Protein AF-A0A8C6BH93-F1 (afdb_monomer)

Organism: Monodon monoceros (NCBI:txid40151)

Radius of gyration: 22.17 Å; Cα contacts (8 Å, |Δi|>4): 88; chains: 1; bounding box: 42×73×35 Å

Sequence (92 aa):
MISGNKEDRGLKAINVDLQSDAALQVDISDALSKTEKVKFTVHTQSSLPNFKQNEFSVVRQHKELIWLHDSFIESEDYAGYIIPPSTTKTRF

InterPro domains:
  IPR036871 PX domain superfamily [G3DSA:3.30.1520.10] (15-92)
  IPR036871 PX domain superfamily [SSF64268] (24-88)

Secondary structure (DSSP, 8-state):
-----------------GGGG-SEEEEEEEEEEETTEEEEEEEEEE--TTSSSSEEEEEEEHHHHHHHHHHHHH-GGGTTS-PPPPTT----

Solvent-accessible surface area (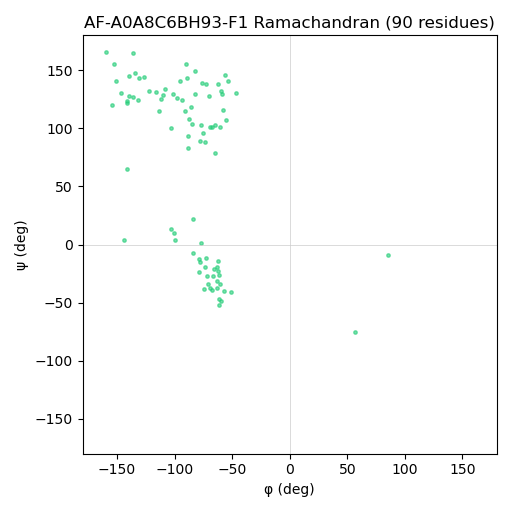backbone atoms only — not comparable to full-atom values): 6165 Å² total; per-residue (Å²): 142,84,90,76,85,80,76,81,76,73,79,72,82,76,82,76,79,68,70,88,76,49,57,67,44,76,49,73,81,44,76,52,78,54,101,89,48,46,36,34,33,40,35,38,40,37,76,54,87,88,51,97,58,49,62,54,74,46,81,44,41,61,68,56,56,52,51,53,49,52,56,52,73,74,33,73,92,46,64,92,58,89,74,80,80,64,90,78,76,72,77,129

Foldseek 3Di:
DDDDPPPPPDPPPPPPPPVVPDQKDKDFPDWDDDPHKIKTWIWIAHPDPPDPDRTDIDIDILVVQVVVQVVLVPDPVCPPPDRDDRPPPPDD

Mean predicted aligned error: 11.48 Å

Nearest PDB structures (foldseek):
  6n5y-assembly1_A  TM=9.234E-01  e=1.416E-08  Homo sapiens
  6n5z-assembly1_B  TM=9.315E-01  e=2.074E-08  Homo sapiens
  6n5x-assembly1_A  TM=9.230E-01  e=1.946E-08  Homo sapiens
  5tp1-assembly2_B  TM=9.409E-01  e=5.053E-08  Mus musculus
  5wy2-assembly1_A  TM=9.432E-01  e=6.946E-08  Homo sapiens

pLDDT: mean 81.99, std 19.09, range [38.84, 98.12]

Structure (mmCIF, N/CA/C/O backbone):
data_AF-A0A8C6BH93-F1
#
_entry.id   AF-A0A8C6BH93-F1
#
loop_
_atom_site.group_PDB
_atom_site.id
_atom_site.type_symbol
_atom_site.label_atom_id
_atom_site.label_alt_id
_atom_site.label_comp_id
_atom_site.label_asym_id
_atom_site.label_entity_id
_atom_site.label_seq_id
_atom_site.pdbx_PDB_ins_code
_atom_site.Cartn_x
_atom_site.Cartn_y
_atom_site.Cartn_z
_atom_site.occupancy
_atom_site.B_iso_or_equiv
_atom_site.auth_seq_id
_atom_site.auth_comp_id
_atom_site.auth_asym_id
_atom_site.auth_atom_id
_atom_site.pdbx_PDB_model_num
ATOM 1 N N . MET A 1 1 ? 19.916 -65.332 2.282 1.00 43.94 1 MET A N 1
ATOM 2 C CA . MET A 1 1 ? 20.492 -64.026 2.661 1.00 43.94 1 MET A CA 1
ATOM 3 C C . MET A 1 1 ? 20.755 -63.247 1.386 1.00 43.94 1 MET A C 1
ATOM 5 O O . MET A 1 1 ? 21.551 -63.740 0.612 1.00 43.94 1 MET A O 1
ATOM 9 N N . ILE A 1 2 ? 20.075 -62.122 1.151 1.00 43.88 2 ILE A N 1
ATOM 10 C CA . ILE A 1 2 ? 20.672 -60.820 0.796 1.00 43.88 2 ILE A CA 1
ATOM 11 C C . ILE A 1 2 ? 19.656 -59.774 1.265 1.00 43.88 2 ILE A C 1
ATOM 13 O O . ILE A 1 2 ? 18.487 -59.808 0.891 1.00 43.88 2 ILE A O 1
ATOM 17 N N . SER A 1 3 ? 20.130 -58.926 2.172 1.00 43.75 3 SER A N 1
ATOM 18 C CA . SER A 1 3 ? 19.444 -57.773 2.739 1.00 43.75 3 SER A CA 1
ATOM 19 C C . SER A 1 3 ? 19.353 -56.663 1.692 1.00 43.75 3 SER A C 1
ATOM 21 O O . SER A 1 3 ? 20.323 -56.410 0.981 1.00 43.75 3 SER A O 1
ATOM 23 N N . GLY A 1 4 ? 18.206 -55.997 1.612 1.00 40.62 4 GLY A N 1
ATOM 24 C CA . GLY A 1 4 ? 17.991 -54.832 0.760 1.00 40.62 4 GLY A CA 1
ATOM 25 C C . GLY A 1 4 ? 17.125 -53.813 1.484 1.00 40.62 4 GLY A C 1
ATOM 26 O O . GLY A 1 4 ? 15.988 -53.580 1.089 1.00 40.62 4 GLY A O 1
ATOM 27 N N . ASN A 1 5 ? 17.645 -53.254 2.579 1.00 44.25 5 ASN A N 1
ATOM 28 C CA . ASN A 1 5 ? 17.045 -52.109 3.255 1.00 44.25 5 ASN A CA 1
ATOM 29 C C . ASN A 1 5 ? 17.094 -50.907 2.302 1.00 44.25 5 ASN A C 1
ATOM 31 O O . ASN A 1 5 ? 18.154 -50.321 2.082 1.00 44.25 5 ASN A O 1
ATOM 35 N N . LYS A 1 6 ? 15.959 -50.579 1.681 1.00 47.56 6 LYS A N 1
ATOM 36 C CA . LYS A 1 6 ? 15.817 -49.378 0.860 1.00 47.56 6 LYS A CA 1
ATOM 37 C C . LYS A 1 6 ? 15.647 -48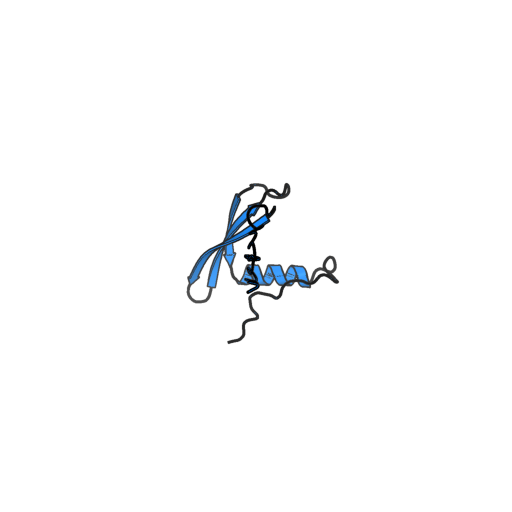.206 1.819 1.00 47.56 6 LYS A C 1
ATOM 39 O O . LYS A 1 6 ? 14.545 -47.890 2.249 1.00 47.56 6 LYS A O 1
ATOM 44 N N . GLU A 1 7 ? 16.776 -47.636 2.214 1.00 48.03 7 GLU A N 1
ATOM 45 C CA . GLU A 1 7 ? 16.848 -46.397 2.975 1.00 48.03 7 GLU A CA 1
ATOM 46 C C . GLU A 1 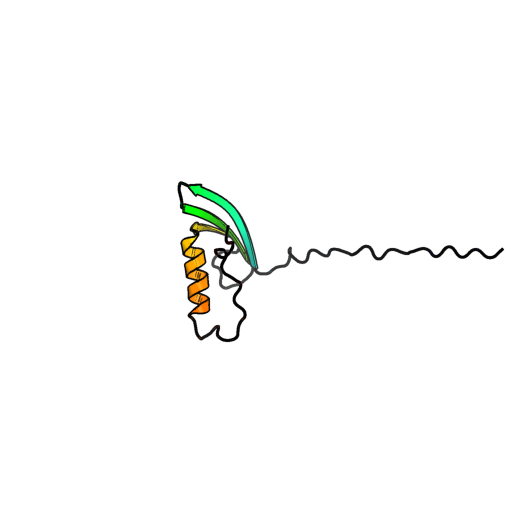7 ? 16.202 -45.287 2.144 1.00 48.03 7 GLU A C 1
ATOM 48 O O . GLU A 1 7 ? 16.803 -44.776 1.194 1.00 48.03 7 GLU A O 1
ATOM 53 N N . ASP A 1 8 ? 14.958 -44.958 2.488 1.00 51.59 8 ASP A N 1
ATOM 54 C CA . ASP A 1 8 ? 14.235 -43.773 2.038 1.00 51.59 8 ASP A CA 1
ATOM 55 C C . ASP A 1 8 ? 14.956 -42.539 2.597 1.00 51.59 8 ASP A C 1
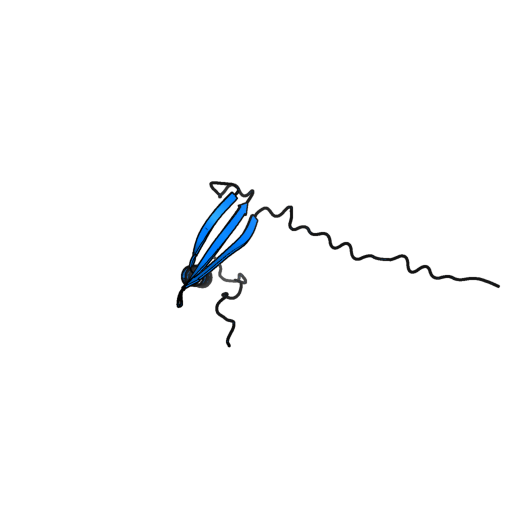ATOM 57 O O . ASP A 1 8 ? 14.642 -41.992 3.655 1.00 51.59 8 ASP A O 1
ATOM 61 N N . ARG A 1 9 ? 16.064 -42.185 1.939 1.00 53.41 9 ARG A N 1
ATOM 62 C CA . ARG A 1 9 ? 16.854 -40.996 2.236 1.00 53.41 9 ARG A CA 1
ATOM 63 C C . ARG A 1 9 ? 16.007 -39.791 1.868 1.00 53.41 9 ARG A C 1
ATOM 65 O O . ARG A 1 9 ? 15.863 -39.444 0.700 1.00 53.41 9 ARG A O 1
ATOM 72 N N . GLY A 1 10 ? 15.441 -39.205 2.918 1.00 54.66 10 GLY A N 1
ATOM 73 C CA . GLY A 1 10 ? 14.490 -38.116 2.867 1.00 54.66 10 GLY A CA 1
ATOM 74 C C . GLY A 1 10 ? 14.889 -36.981 1.935 1.00 54.66 10 GLY A C 1
ATOM 75 O O . GLY A 1 10 ? 15.954 -36.379 2.059 1.00 54.66 10 GLY A O 1
ATOM 76 N N . LEU A 1 11 ? 13.937 -36.602 1.096 1.00 47.91 11 LEU A N 1
ATOM 77 C CA . LEU A 1 11 ? 13.805 -35.227 0.656 1.00 47.91 11 LEU A CA 1
ATOM 78 C C . LEU A 1 11 ? 12.910 -34.540 1.687 1.00 47.91 11 LEU A C 1
ATOM 80 O O . LEU A 1 11 ? 11.697 -34.444 1.516 1.00 47.91 11 LEU A O 1
ATOM 84 N N . LYS A 1 12 ? 13.495 -34.100 2.810 1.00 58.09 12 LYS A N 1
ATOM 85 C CA . LYS A 1 12 ? 12.831 -33.066 3.610 1.00 58.09 12 LYS A CA 1
ATOM 86 C C . LYS A 1 12 ? 12.649 -31.885 2.665 1.00 58.09 12 LYS A C 1
ATOM 88 O O . LYS A 1 12 ? 13.644 -31.346 2.186 1.00 58.09 12 LYS A O 1
ATOM 93 N N . ALA A 1 13 ? 11.402 -31.531 2.365 1.00 60.78 13 ALA A N 1
ATOM 94 C CA . ALA A 1 13 ? 11.104 -30.302 1.653 1.00 60.78 13 ALA A CA 1
ATOM 95 C C . ALA A 1 13 ? 11.737 -29.161 2.455 1.00 60.78 13 ALA A C 1
ATOM 97 O O . ALA A 1 13 ? 11.309 -28.857 3.569 1.00 60.78 13 ALA A O 1
ATOM 98 N N . ILE A 1 14 ? 12.829 -28.609 1.934 1.00 61.97 14 ILE A N 1
ATOM 99 C CA . ILE A 1 14 ? 13.421 -27.398 2.476 1.00 61.97 14 ILE A CA 1
ATOM 100 C C . ILE A 1 14 ? 12.431 -26.284 2.160 1.00 61.97 14 ILE A C 1
ATOM 102 O O . ILE A 1 14 ? 12.311 -25.844 1.021 1.00 61.97 14 ILE A O 1
ATOM 106 N N . ASN A 1 15 ? 11.640 -25.890 3.154 1.00 62.47 15 ASN A N 1
ATOM 107 C CA . ASN A 1 15 ? 10.838 -24.688 3.035 1.00 62.47 15 ASN A CA 1
ATOM 108 C C . ASN A 1 15 ? 11.809 -23.511 3.159 1.00 62.47 15 ASN A C 1
ATOM 110 O O . ASN A 1 15 ? 12.153 -23.094 4.264 1.00 62.47 15 ASN A O 1
ATOM 114 N N . VAL A 1 16 ? 12.376 -23.096 2.027 1.00 61.62 16 VAL A N 1
ATOM 115 C CA . VAL A 1 16 ? 13.227 -21.912 1.949 1.00 61.62 16 VAL A CA 1
ATOM 116 C C . VAL A 1 16 ? 12.289 -20.716 1.973 1.00 61.62 16 VAL A C 1
ATOM 118 O O . VAL A 1 16 ? 11.641 -20.413 0.973 1.00 61.62 16 VAL A O 1
ATOM 121 N N . ASP A 1 17 ? 12.196 -20.067 3.129 1.00 62.66 17 ASP A N 1
ATOM 122 C CA . ASP A 1 17 ? 11.488 -18.802 3.245 1.00 62.66 17 ASP A CA 1
ATOM 123 C C . ASP A 1 17 ? 12.355 -17.691 2.636 1.00 62.66 17 ASP A C 1
ATOM 125 O O . ASP A 1 17 ? 13.281 -17.182 3.259 1.00 62.66 17 ASP A O 1
ATOM 129 N N . LEU A 1 18 ? 12.100 -17.371 1.366 1.00 60.66 18 LEU A N 1
ATOM 130 C CA . LEU A 1 18 ? 12.775 -16.293 0.633 1.00 60.66 18 LEU A CA 1
ATOM 131 C C . LEU A 1 18 ? 12.242 -14.901 1.027 1.00 60.66 18 LEU A C 1
ATOM 133 O O . LEU A 1 18 ? 12.661 -13.902 0.443 1.00 60.66 18 LEU A O 1
ATOM 137 N N . GLN A 1 19 ? 11.295 -14.813 1.972 1.00 61.06 19 GLN A N 1
ATOM 138 C CA . GLN A 1 19 ? 10.625 -13.554 2.302 1.00 61.06 19 GLN A CA 1
ATOM 139 C C . GLN A 1 19 ? 11.554 -12.522 2.944 1.00 61.06 19 GLN A C 1
ATOM 141 O O . GLN A 1 19 ? 11.315 -11.330 2.755 1.00 61.06 19 GLN A O 1
ATOM 146 N N . SER A 1 20 ? 12.624 -12.933 3.635 1.00 59.75 20 SER A N 1
ATOM 147 C CA . SER A 1 20 ? 13.544 -12.010 4.318 1.00 59.75 20 SER A CA 1
ATOM 148 C C . SER A 1 20 ? 14.341 -11.093 3.380 1.00 59.75 20 SER A C 1
ATOM 150 O O . SER A 1 20 ? 14.777 -10.037 3.826 1.00 59.75 20 SER A O 1
ATOM 152 N N . ASP A 1 21 ? 14.486 -11.451 2.098 1.00 68.75 21 ASP A N 1
ATOM 153 C CA . ASP A 1 21 ? 15.266 -10.691 1.102 1.00 68.75 21 ASP A CA 1
ATOM 154 C C . ASP A 1 21 ? 14.388 -9.872 0.131 1.00 68.75 21 ASP A C 1
ATOM 156 O O . ASP A 1 21 ? 14.849 -9.407 -0.916 1.00 68.75 21 ASP A O 1
ATOM 160 N N . ALA A 1 22 ? 13.098 -9.695 0.429 1.00 83.31 22 ALA A N 1
ATOM 161 C CA . ALA A 1 22 ? 12.206 -8.937 -0.443 1.00 83.31 22 ALA A CA 1
ATOM 162 C C . ALA A 1 22 ? 12.535 -7.431 -0.422 1.00 83.31 22 ALA A C 1
ATOM 164 O O . ALA A 1 22 ? 12.546 -6.796 0.628 1.00 83.31 22 ALA A O 1
ATOM 165 N N . ALA A 1 23 ? 12.719 -6.831 -1.606 1.00 92.50 23 ALA A N 1
ATOM 166 C CA . ALA A 1 23 ? 12.994 -5.394 -1.748 1.00 92.50 23 ALA A CA 1
ATOM 167 C C . ALA A 1 23 ? 11.844 -4.487 -1.262 1.00 92.50 23 ALA A C 1
ATOM 169 O O . ALA A 1 23 ? 12.060 -3.303 -1.010 1.00 92.50 23 ALA A O 1
ATOM 170 N N . LEU A 1 24 ? 10.629 -5.033 -1.160 1.00 94.00 24 LEU A N 1
ATOM 171 C CA . LEU A 1 24 ? 9.447 -4.380 -0.610 1.00 94.00 24 LEU A CA 1
ATOM 172 C C . LEU A 1 24 ? 8.651 -5.401 0.208 1.00 94.00 24 LEU A C 1
ATOM 174 O O . LEU A 1 24 ? 8.219 -6.425 -0.320 1.00 94.00 24 LEU A O 1
ATOM 178 N N . GLN A 1 25 ? 8.421 -5.082 1.473 1.00 95.12 25 GLN A N 1
ATOM 179 C CA . GLN A 1 25 ? 7.597 -5.827 2.414 1.00 95.12 25 GLN A CA 1
ATOM 180 C C . GLN A 1 25 ? 6.504 -4.900 2.938 1.00 95.12 25 GLN A C 1
ATOM 182 O O . GLN A 1 25 ? 6.763 -3.754 3.309 1.00 95.12 25 GLN A O 1
ATOM 187 N N . VAL A 1 26 ? 5.267 -5.387 2.935 1.00 94.94 26 VAL A N 1
ATOM 188 C CA . VAL A 1 26 ? 4.103 -4.643 3.419 1.00 94.94 26 VAL A CA 1
ATOM 189 C C . VAL A 1 26 ? 3.257 -5.580 4.264 1.00 94.94 26 VAL A C 1
ATOM 191 O O . VAL A 1 26 ? 2.862 -6.647 3.793 1.00 94.94 26 VAL A O 1
ATOM 194 N N . ASP A 1 27 ? 2.950 -5.164 5.485 1.00 95.38 27 ASP A N 1
ATOM 195 C CA . ASP A 1 27 ? 2.103 -5.901 6.417 1.00 95.38 27 ASP A CA 1
ATOM 196 C C . ASP A 1 27 ? 1.091 -4.976 7.111 1.00 95.38 27 ASP A C 1
ATOM 198 O O . ASP A 1 27 ? 1.165 -3.745 7.043 1.00 95.38 27 ASP A O 1
ATOM 202 N N . ILE A 1 28 ? 0.084 -5.588 7.734 1.00 95.12 28 ILE A N 1
ATOM 203 C CA . ILE A 1 28 ? -0.906 -4.887 8.551 1.00 95.12 28 ILE A CA 1
ATOM 204 C C . ILE A 1 28 ? -0.548 -5.145 10.010 1.00 95.12 28 ILE A C 1
ATOM 206 O O . ILE A 1 28 ? -0.870 -6.202 10.552 1.00 95.12 28 ILE A O 1
ATOM 210 N N . SER A 1 29 ? 0.104 -4.171 10.636 1.00 96.69 29 SER A N 1
ATOM 211 C CA . SER A 1 29 ? 0.589 -4.294 12.011 1.00 96.69 29 SER A CA 1
ATOM 212 C C . SER A 1 29 ? -0.512 -4.090 13.053 1.00 96.69 29 SER A C 1
ATOM 214 O O . SER A 1 29 ? -0.407 -4.599 14.167 1.00 96.69 29 SER A O 1
ATOM 216 N N . ASP A 1 30 ? -1.584 -3.374 12.695 1.00 95.19 30 ASP A N 1
ATOM 217 C CA . ASP A 1 30 ? -2.766 -3.186 13.542 1.00 95.19 30 ASP A CA 1
ATOM 218 C C . ASP A 1 30 ? -4.037 -2.931 12.713 1.00 95.19 30 ASP A C 1
ATOM 220 O O . ASP A 1 30 ? -3.989 -2.421 11.586 1.00 95.19 30 ASP A O 1
ATOM 224 N N . ALA A 1 31 ? -5.196 -3.246 13.289 1.00 93.81 31 ALA A N 1
ATOM 225 C CA . ALA A 1 31 ? -6.505 -2.953 12.724 1.00 93.81 31 ALA A CA 1
ATOM 226 C C . ALA A 1 31 ? -7.499 -2.530 13.817 1.00 93.81 31 ALA A C 1
ATOM 228 O O . ALA A 1 31 ? -7.827 -3.288 14.726 1.00 93.81 31 ALA A O 1
ATOM 229 N N . LEU A 1 32 ? -8.062 -1.329 13.671 1.00 93.06 32 LEU A N 1
ATOM 230 C CA . LEU A 1 32 ? -9.062 -0.770 14.575 1.00 93.06 32 LEU A CA 1
ATOM 231 C C . LEU A 1 32 ? -10.412 -0.622 13.868 1.00 93.06 32 LEU A C 1
ATOM 233 O O . LEU A 1 32 ? -10.574 0.208 12.967 1.00 93.06 32 LEU A O 1
ATOM 237 N N . SER A 1 33 ? -11.415 -1.369 14.324 1.00 90.50 33 SER A N 1
ATOM 238 C CA . SER A 1 33 ? -12.806 -1.240 13.877 1.00 90.50 33 SER A CA 1
ATOM 239 C C . SER A 1 33 ? -13.626 -0.386 14.848 1.00 90.50 33 SER A C 1
ATOM 241 O O . SER A 1 33 ? -13.692 -0.691 16.040 1.00 90.50 33 SER A O 1
ATOM 243 N N . LYS A 1 34 ? -14.301 0.659 14.353 1.00 84.50 34 LYS A N 1
ATOM 244 C CA . LYS A 1 34 ? -15.308 1.421 15.115 1.00 84.50 34 LYS A CA 1
ATOM 245 C C . LYS A 1 34 ? -16.579 1.607 14.300 1.00 84.50 34 LYS A C 1
ATOM 247 O O . LYS A 1 34 ? -16.522 2.201 13.223 1.00 84.50 34 LYS A O 1
ATOM 252 N N . THR A 1 35 ? -17.706 1.174 14.866 1.00 79.81 35 THR A N 1
ATOM 253 C CA . THR A 1 35 ? -19.064 1.256 14.296 1.00 79.81 35 THR A CA 1
ATOM 254 C C . THR A 1 35 ? -19.171 0.575 12.925 1.00 79.81 35 THR A C 1
ATOM 256 O O . THR A 1 35 ? -19.657 -0.543 12.852 1.00 79.81 35 THR A O 1
ATOM 259 N N . GLU A 1 36 ? -18.655 1.207 11.865 1.00 75.69 36 GLU A N 1
ATOM 260 C CA . GLU A 1 36 ?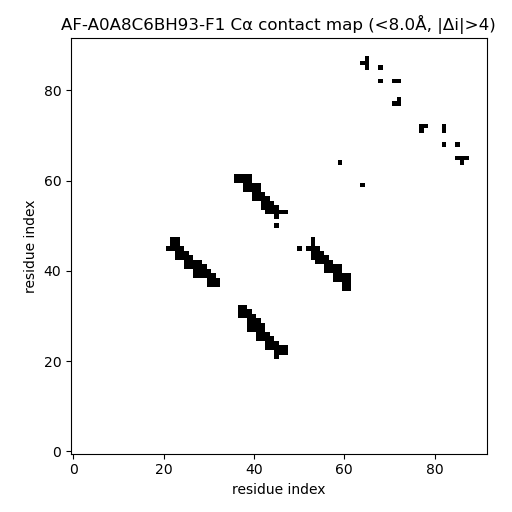 -18.667 0.735 10.466 1.00 75.69 36 GLU A CA 1
ATOM 261 C C . GLU A 1 36 ? -17.386 1.104 9.691 1.00 75.69 36 GLU A C 1
ATOM 263 O O . GLU A 1 36 ? -17.273 0.884 8.485 1.00 75.69 36 GLU A O 1
ATOM 268 N N . LYS A 1 37 ? -16.404 1.720 10.356 1.00 82.69 37 LYS A N 1
ATOM 269 C CA . LYS A 1 37 ? -15.142 2.124 9.735 1.00 82.69 37 LYS A CA 1
ATOM 270 C C . LYS A 1 37 ? -14.017 1.284 10.308 1.00 82.69 37 LYS A C 1
ATOM 272 O O . LYS A 1 37 ? -13.809 1.263 11.521 1.00 82.69 37 LYS A O 1
ATOM 277 N N . VAL A 1 38 ? -13.276 0.640 9.416 1.00 89.69 38 VAL A N 1
ATOM 278 C CA . VAL A 1 38 ? -12.034 -0.053 9.754 1.00 89.69 38 VAL A CA 1
ATOM 279 C C . VAL A 1 38 ? -10.860 0.826 9.342 1.00 89.69 38 VAL A C 1
ATOM 281 O O . VAL A 1 38 ? -10.826 1.337 8.216 1.00 89.69 38 VAL A O 1
ATOM 284 N N . LYS A 1 39 ? -9.932 1.023 10.277 1.00 93.69 39 LYS A N 1
ATOM 285 C CA . LYS A 1 39 ? -8.630 1.650 10.065 1.00 93.69 39 LYS A CA 1
ATOM 286 C C . LYS A 1 39 ? -7.554 0.585 10.200 1.00 93.69 39 LYS A C 1
ATOM 288 O O . LYS A 1 39 ? -7.525 -0.114 11.203 1.00 93.69 39 LYS A O 1
ATOM 293 N N . PHE A 1 40 ? -6.681 0.502 9.216 1.00 95.25 40 PHE A N 1
ATOM 294 C CA . PHE A 1 40 ? -5.529 -0.383 9.193 1.00 95.25 40 PHE A CA 1
ATOM 295 C C . PHE A 1 40 ? -4.270 0.448 9.375 1.00 95.25 40 PHE A C 1
ATOM 297 O O . PHE A 1 40 ? -4.122 1.479 8.714 1.00 95.25 40 PHE A O 1
ATOM 304 N N . THR A 1 41 ? -3.370 0.002 10.237 1.00 97.38 41 THR A N 1
ATOM 305 C CA . THR A 1 41 ? -1.995 0.492 10.253 1.00 97.38 41 THR A CA 1
ATOM 306 C C . THR A 1 41 ? -1.208 -0.367 9.275 1.00 97.38 41 THR A C 1
ATOM 308 O O . THR A 1 41 ? -0.987 -1.549 9.515 1.00 97.38 41 THR A O 1
ATOM 311 N N . VAL A 1 42 ? -0.856 0.221 8.134 1.00 97.38 42 VAL A N 1
ATOM 312 C CA . VAL A 1 42 ? -0.049 -0.421 7.097 1.00 97.38 42 VAL A CA 1
ATOM 313 C C . VAL A 1 42 ? 1.405 -0.106 7.398 1.00 97.38 42 VAL A C 1
ATOM 315 O O . VAL A 1 42 ? 1.799 1.063 7.356 1.00 97.38 42 VAL A O 1
ATOM 318 N N . HIS A 1 43 ? 2.171 -1.137 7.719 1.00 98.12 43 HIS A N 1
ATOM 319 C CA . HIS A 1 43 ? 3.607 -1.064 7.914 1.00 98.12 43 HIS A CA 1
ATOM 320 C C . HIS A 1 43 ? 4.311 -1.445 6.610 1.00 98.12 43 HIS A C 1
ATOM 322 O O . HIS A 1 43 ? 3.842 -2.292 5.847 1.00 98.12 43 HIS A O 1
ATOM 328 N N . THR A 1 44 ? 5.392 -0.746 6.283 1.00 97.19 44 THR A N 1
ATOM 329 C CA . THR A 1 44 ? 6.143 -0.964 5.047 1.00 97.19 44 THR A CA 1
ATOM 330 C C . THR A 1 44 ? 7.629 -0.877 5.331 1.00 97.19 44 THR A C 1
ATOM 332 O O . THR A 1 44 ? 8.092 0.137 5.851 1.00 97.19 44 THR A O 1
ATOM 335 N N . GLN A 1 45 ? 8.357 -1.909 4.913 1.00 96.69 45 GLN A N 1
ATOM 336 C CA . GLN A 1 45 ? 9.813 -1.955 4.852 1.00 96.69 45 GLN A CA 1
ATOM 337 C C . GLN A 1 45 ? 10.244 -2.091 3.390 1.00 96.69 45 GLN A C 1
ATOM 339 O O . GLN A 1 45 ? 9.691 -2.889 2.637 1.00 96.69 45 GLN A O 1
ATOM 344 N N . SER A 1 46 ? 11.192 -1.274 2.944 1.00 95.44 46 SER A N 1
ATOM 345 C CA . SER A 1 46 ? 11.604 -1.224 1.543 1.00 95.44 46 SER A CA 1
ATOM 346 C C . SER A 1 46 ? 13.060 -0.808 1.400 1.00 95.44 46 SER A C 1
ATOM 348 O O . SER A 1 46 ? 13.530 0.110 2.073 1.00 95.44 46 SER A O 1
ATOM 350 N N . SER A 1 47 ? 13.759 -1.446 0.468 1.00 94.38 47 SER A N 1
ATOM 351 C CA . SER A 1 47 ? 15.086 -1.034 0.004 1.00 94.38 47 SER A CA 1
ATOM 352 C C . SER A 1 47 ? 15.029 -0.265 -1.324 1.00 94.38 47 SER A C 1
ATOM 354 O O . SER A 1 47 ? 16.072 0.033 -1.908 1.00 94.38 47 SER A O 1
ATOM 356 N N . LEU A 1 48 ? 13.830 0.012 -1.852 1.00 94.75 48 LEU A N 1
ATOM 357 C CA . LEU A 1 48 ? 13.651 0.690 -3.136 1.00 94.75 48 LEU A CA 1
ATOM 358 C C . LEU A 1 48 ? 13.929 2.204 -3.017 1.00 94.75 48 LEU A C 1
ATOM 360 O O . LEU A 1 48 ? 13.469 2.847 -2.072 1.00 94.75 48 LEU A O 1
ATOM 364 N N . PRO A 1 49 ? 14.610 2.818 -4.003 1.00 93.81 49 PRO A N 1
ATOM 365 C CA . PRO A 1 49 ? 15.091 4.202 -3.909 1.00 93.81 49 PRO A CA 1
ATOM 366 C C . PRO A 1 49 ? 13.988 5.269 -4.002 1.00 93.81 49 PRO A C 1
ATOM 368 O O . PRO A 1 49 ? 14.246 6.446 -3.767 1.00 93.81 49 PRO A O 1
ATOM 371 N N . ASN A 1 50 ? 12.767 4.890 -4.385 1.00 94.31 50 ASN A N 1
ATOM 372 C CA . ASN A 1 50 ? 11.629 5.797 -4.543 1.00 94.31 50 ASN A CA 1
ATOM 373 C C . ASN A 1 50 ? 10.882 6.083 -3.228 1.00 94.31 50 ASN A C 1
ATOM 375 O O . ASN A 1 50 ? 10.010 6.955 -3.204 1.00 94.31 50 ASN A O 1
ATOM 379 N N . PHE A 1 51 ? 11.216 5.390 -2.137 1.00 94.62 51 PHE A N 1
ATOM 380 C CA . PHE A 1 51 ? 10.700 5.705 -0.808 1.00 94.62 51 PHE A CA 1
ATOM 381 C C . PHE A 1 51 ? 11.606 6.710 -0.093 1.00 94.62 51 PHE A C 1
ATOM 383 O O . PHE A 1 51 ? 12.826 6.676 -0.203 1.00 94.62 51 PHE A O 1
ATOM 390 N N . LYS A 1 52 ? 10.999 7.620 0.678 1.00 94.12 52 LYS A N 1
ATOM 391 C CA . LYS A 1 52 ? 11.747 8.609 1.477 1.00 94.12 52 LYS A CA 1
ATOM 392 C C . LYS A 1 52 ? 12.452 7.990 2.686 1.00 94.12 52 LYS A C 1
ATOM 394 O O . LYS A 1 52 ? 13.403 8.571 3.197 1.00 94.12 52 LYS A O 1
ATOM 399 N N . GLN A 1 53 ? 11.916 6.883 3.190 1.00 96.12 53 GLN A N 1
ATOM 400 C CA . GLN A 1 53 ? 12.376 6.167 4.373 1.00 96.12 53 GLN A CA 1
ATOM 401 C C . GLN A 1 53 ? 12.292 4.672 4.083 1.00 96.12 53 GLN A C 1
ATOM 403 O O . GLN A 1 53 ? 11.356 4.237 3.412 1.00 96.12 53 GLN A O 1
ATOM 408 N N . ASN A 1 54 ? 13.244 3.907 4.614 1.00 95.19 54 ASN A N 1
ATOM 409 C CA . ASN A 1 54 ? 13.286 2.457 4.422 1.00 95.19 54 ASN A CA 1
ATOM 410 C C . ASN A 1 54 ? 12.214 1.728 5.241 1.00 95.19 54 ASN A C 1
ATOM 412 O O . ASN A 1 54 ? 11.888 0.593 4.926 1.00 95.19 54 ASN A O 1
ATOM 416 N N . GLU A 1 55 ? 11.672 2.364 6.281 1.00 96.94 55 GLU A N 1
ATOM 417 C CA . GLU A 1 55 ? 10.642 1.798 7.148 1.00 96.94 55 GLU A CA 1
ATOM 418 C C . GLU A 1 55 ? 9.701 2.901 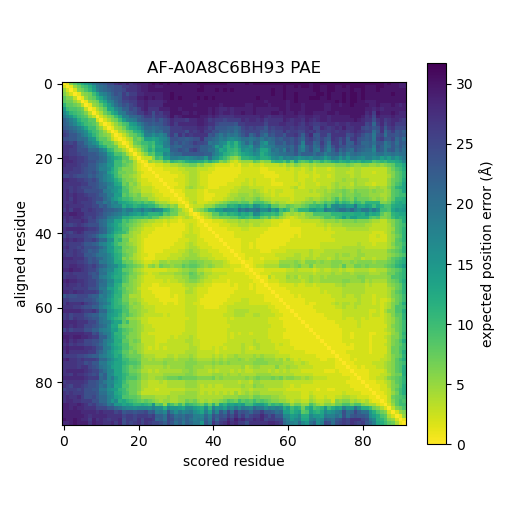7.630 1.00 96.94 55 GLU A C 1
ATOM 420 O O . GLU A 1 55 ? 10.156 3.954 8.085 1.00 96.94 55 GLU A O 1
ATOM 425 N N . PHE A 1 56 ? 8.392 2.688 7.500 1.00 97.62 56 PHE A N 1
ATOM 426 C CA . PHE A 1 56 ? 7.375 3.626 7.974 1.00 97.62 56 PHE A CA 1
ATOM 427 C C . PHE A 1 56 ? 6.016 2.939 8.156 1.00 97.62 56 PHE A C 1
ATOM 429 O O . PHE A 1 56 ? 5.775 1.833 7.675 1.00 97.62 56 PHE A O 1
ATOM 436 N N . SER A 1 57 ? 5.099 3.615 8.851 1.00 98.06 57 SER A N 1
ATOM 437 C CA . SER A 1 57 ? 3.713 3.168 9.023 1.00 98.06 57 SER A CA 1
ATOM 438 C C . SER A 1 57 ? 2.723 4.282 8.712 1.00 98.06 57 SER A C 1
ATOM 440 O O . SER A 1 57 ? 2.953 5.446 9.044 1.00 98.06 57 SER A O 1
ATOM 442 N N . VAL A 1 58 ? 1.594 3.927 8.099 1.00 97.38 58 VAL A N 1
ATOM 443 C CA . VAL A 1 58 ? 0.491 4.852 7.800 1.00 97.38 58 VAL A CA 1
ATOM 444 C C . VAL A 1 58 ? -0.853 4.246 8.175 1.00 97.38 58 VAL A C 1
ATOM 446 O O . VAL A 1 58 ? -1.065 3.046 8.039 1.00 97.38 58 VAL A O 1
ATOM 449 N N . VAL A 1 59 ? -1.797 5.086 8.600 1.00 96.56 59 VAL A N 1
ATOM 450 C CA . VAL A 1 59 ? -3.167 4.647 8.891 1.00 96.56 59 VAL A CA 1
ATOM 451 C C . VAL A 1 59 ? -4.043 4.847 7.658 1.00 96.56 59 VAL A C 1
ATOM 453 O O . VAL A 1 59 ? -4.143 5.966 7.155 1.00 96.56 59 VAL A O 1
ATOM 456 N N . ARG A 1 60 ? -4.703 3.782 7.194 1.00 95.50 60 ARG A N 1
ATOM 457 C CA . ARG A 1 60 ? -5.590 3.778 6.021 1.00 95.50 60 ARG A CA 1
ATOM 458 C C . ARG A 1 60 ? -6.954 3.208 6.340 1.00 95.50 60 ARG A C 1
ATOM 460 O O . ARG A 1 60 ? -7.093 2.278 7.126 1.00 95.50 60 ARG A O 1
ATOM 467 N N . GLN A 1 61 ? -7.982 3.761 5.722 1.00 93.81 61 GLN A N 1
ATOM 468 C CA . GLN A 1 61 ? -9.340 3.250 5.815 1.00 93.81 61 GLN A CA 1
ATOM 469 C C . GLN A 1 61 ? -9.627 2.239 4.714 1.00 93.81 61 GLN A C 1
ATOM 471 O O . GLN A 1 61 ? -9.084 2.316 3.615 1.00 93.81 61 GLN A O 1
ATOM 476 N N . HIS A 1 62 ? -10.588 1.355 4.975 1.00 90.12 62 HIS A N 1
ATOM 477 C CA . HIS A 1 62 ? -11.069 0.402 3.976 1.00 90.12 62 HIS A CA 1
ATOM 478 C C . HIS A 1 62 ? -11.454 1.067 2.636 1.00 90.12 62 HIS A C 1
ATOM 480 O O . HIS A 1 62 ? -11.079 0.579 1.576 1.00 90.12 62 HIS A O 1
ATOM 486 N N . LYS A 1 63 ? -12.112 2.236 2.674 1.00 90.62 63 LYS A N 1
ATOM 487 C CA . LYS A 1 63 ? -12.470 3.001 1.465 1.00 90.62 63 LYS A CA 1
ATOM 488 C C . LYS A 1 63 ? -11.262 3.486 0.654 1.00 90.62 63 LYS A C 1
ATOM 490 O O . LYS A 1 63 ? -11.367 3.579 -0.561 1.00 90.62 63 LYS A O 1
ATOM 495 N N . GLU A 1 64 ? -10.133 3.778 1.299 1.00 93.19 64 GLU A N 1
ATOM 496 C CA . GLU A 1 64 ? -8.908 4.186 0.595 1.00 93.19 64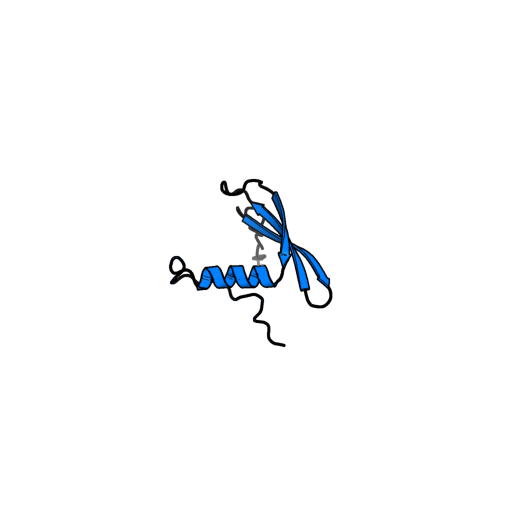 GLU A CA 1
ATOM 497 C C . GLU A 1 64 ? -8.286 3.010 -0.168 1.00 93.19 64 GLU A C 1
ATOM 499 O O . GLU A 1 64 ? -7.752 3.205 -1.254 1.00 93.19 64 GLU A O 1
ATOM 504 N N . LEU A 1 65 ? -8.398 1.788 0.364 1.00 91.19 65 LEU A N 1
ATOM 505 C CA . LEU A 1 65 ? -7.935 0.579 -0.324 1.00 91.19 65 LEU A CA 1
ATOM 506 C C . LEU A 1 65 ? -8.806 0.245 -1.542 1.00 91.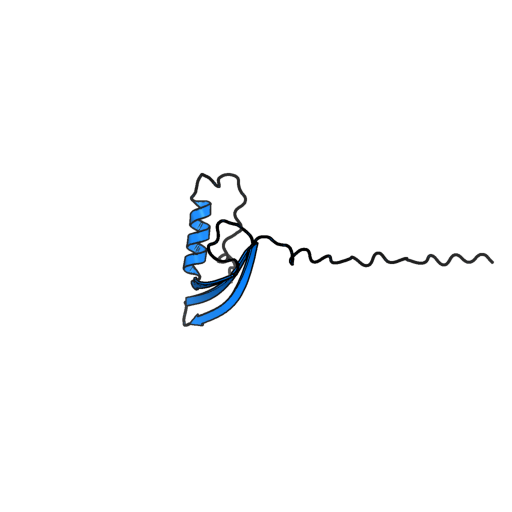19 65 LEU A C 1
ATOM 508 O O . LEU A 1 65 ? -8.276 -0.169 -2.569 1.00 91.19 65 LEU A O 1
ATOM 512 N N . ILE A 1 66 ? -10.125 0.454 -1.444 1.00 92.06 66 ILE A N 1
ATOM 513 C CA . ILE A 1 66 ? -11.043 0.317 -2.587 1.00 92.06 66 ILE A CA 1
ATOM 514 C C . ILE A 1 66 ? -10.664 1.324 -3.676 1.00 92.06 66 ILE A C 1
ATOM 516 O O . ILE A 1 66 ? -10.419 0.931 -4.809 1.00 92.06 66 ILE A O 1
ATOM 520 N N . TRP A 1 67 ? -10.532 2.601 -3.309 1.00 94.06 67 TRP A N 1
ATOM 521 C CA . TRP A 1 67 ? -10.149 3.660 -4.243 1.00 94.06 67 TRP A CA 1
ATOM 522 C C . TRP A 1 67 ? -8.808 3.384 -4.939 1.00 94.06 67 TRP A C 1
ATOM 524 O O . TRP A 1 67 ? -8.683 3.617 -6.139 1.00 94.06 67 TRP A O 1
ATOM 534 N N . LEU A 1 68 ? -7.817 2.858 -4.210 1.00 94.75 68 LEU A N 1
ATOM 535 C CA . LEU A 1 68 ? -6.528 2.484 -4.790 1.00 94.75 68 LEU A CA 1
ATOM 536 C C . LEU A 1 68 ? -6.688 1.394 -5.858 1.00 94.75 68 LEU A C 1
ATOM 538 O O . LEU A 1 68 ? -6.132 1.524 -6.943 1.00 94.75 68 LEU A O 1
ATOM 542 N N . HIS A 1 69 ? -7.450 0.337 -5.559 1.00 94.56 69 HIS A N 1
ATOM 543 C CA . HIS A 1 69 ? -7.736 -0.731 -6.519 1.00 94.56 69 HIS A CA 1
ATOM 544 C C . HIS A 1 69 ? -8.441 -0.186 -7.768 1.00 94.56 69 HIS A C 1
ATOM 546 O O . HIS A 1 69 ? -8.016 -0.476 -8.884 1.00 94.56 69 HIS A O 1
ATOM 552 N N . ASP A 1 70 ? -9.485 0.623 -7.583 1.00 94.81 70 ASP A N 1
ATOM 553 C CA . ASP A 1 70 ? -10.265 1.180 -8.691 1.00 94.81 70 ASP A CA 1
ATOM 554 C C . ASP A 1 70 ? -9.399 2.093 -9.572 1.00 94.81 70 ASP A C 1
ATOM 556 O O . ASP A 1 70 ? -9.450 1.989 -10.794 1.00 94.81 70 ASP A O 1
ATOM 560 N N . SER A 1 71 ? -8.490 2.866 -8.968 1.00 96.06 71 SER A N 1
ATOM 561 C CA . SER A 1 71 ? -7.531 3.704 -9.705 1.00 96.06 71 SER A CA 1
ATOM 562 C C . SER A 1 71 ? -6.598 2.894 -10.617 1.00 96.06 71 SER A C 1
ATOM 564 O O . SER A 1 71 ? -6.230 3.373 -11.688 1.00 96.06 71 SER A O 1
ATOM 566 N N . PHE A 1 72 ? -6.211 1.672 -10.227 1.00 95.44 72 PHE A N 1
ATOM 567 C CA . PHE A 1 72 ? -5.420 0.787 -11.092 1.00 95.44 72 PHE A CA 1
ATOM 568 C C . PHE A 1 72 ? -6.257 0.182 -12.220 1.00 95.44 72 PHE A C 1
ATOM 570 O O . PHE A 1 72 ? -5.762 0.050 -13.333 1.00 95.44 72 PHE A O 1
ATOM 577 N N . ILE A 1 73 ? -7.512 -0.182 -11.942 1.00 94.44 73 ILE A N 1
ATOM 578 C CA . ILE A 1 73 ? -8.425 -0.764 -12.939 1.00 94.44 73 ILE A CA 1
ATOM 579 C C . ILE A 1 73 ? -8.794 0.256 -14.020 1.00 94.44 73 ILE A C 1
ATOM 581 O O . ILE A 1 73 ? -8.906 -0.104 -15.189 1.00 94.44 73 ILE A O 1
ATOM 585 N N . GLU A 1 74 ? -9.000 1.513 -13.633 1.00 95.19 74 GLU A N 1
ATOM 586 C CA . GLU A 1 74 ? -9.409 2.594 -14.536 1.00 95.19 74 GLU A CA 1
ATOM 587 C C . GLU A 1 74 ? -8.255 3.148 -15.387 1.00 95.19 74 GLU A C 1
ATOM 589 O O . GLU A 1 74 ? -8.494 3.848 -16.369 1.00 95.19 74 GLU A O 1
ATOM 594 N N . SER A 1 75 ? -7.003 2.850 -15.034 1.00 96.50 75 SER A N 1
ATOM 595 C CA . SER A 1 75 ? -5.827 3.366 -15.732 1.00 96.50 75 SER A CA 1
ATOM 596 C C . SER A 1 75 ? -5.449 2.492 -16.935 1.00 96.50 75 SER A C 1
ATOM 598 O O . SER A 1 75 ? -5.090 1.323 -16.796 1.00 96.50 75 SER A O 1
ATOM 600 N N . GLU A 1 76 ? -5.482 3.088 -18.133 1.00 96.12 76 GLU A N 1
ATOM 601 C CA . GLU A 1 76 ? -5.134 2.414 -19.396 1.00 96.12 76 GLU A CA 1
ATOM 602 C C . GLU A 1 76 ? -3.677 1.923 -19.440 1.00 96.12 76 GLU A C 1
ATOM 604 O O . GLU A 1 76 ? -3.391 0.921 -20.094 1.00 96.12 76 GLU A O 1
ATOM 609 N N . ASP A 1 77 ? -2.768 2.559 -18.691 1.00 97.38 77 ASP A N 1
ATOM 610 C CA . ASP A 1 77 ? -1.359 2.149 -18.587 1.00 97.38 77 ASP A CA 1
ATOM 611 C C . ASP A 1 77 ? -1.196 0.744 -17.983 1.00 97.38 77 ASP A C 1
ATOM 613 O O . ASP A 1 77 ? -0.191 0.066 -18.213 1.00 97.38 77 ASP A O 1
ATOM 617 N N . TYR A 1 78 ? -2.198 0.287 -17.226 1.00 95.69 78 TYR A N 1
ATOM 618 C CA . TYR A 1 78 ? -2.244 -1.049 -16.638 1.00 95.69 78 TYR A CA 1
ATOM 619 C C . TYR A 1 78 ? -3.130 -2.024 -17.432 1.00 95.69 78 TYR A C 1
ATOM 621 O O . TYR A 1 78 ? -3.357 -3.154 -16.986 1.00 95.69 78 TYR A O 1
ATOM 629 N N . ALA A 1 79 ? -3.594 -1.654 -18.631 1.00 95.12 79 ALA A N 1
ATOM 630 C CA . ALA A 1 79 ? -4.350 -2.554 -19.496 1.00 95.12 79 ALA A CA 1
ATOM 631 C C . ALA A 1 79 ? -3.530 -3.807 -19.854 1.00 95.12 79 ALA A C 1
ATOM 633 O O . ALA A 1 79 ? -2.367 -3.741 -20.249 1.00 95.12 79 ALA A O 1
ATOM 634 N N . GLY A 1 80 ? -4.152 -4.980 -19.718 1.00 95.69 80 GLY A N 1
ATOM 635 C CA . GLY A 1 80 ? -3.507 -6.273 -19.966 1.00 95.69 80 GLY A CA 1
ATOM 636 C C . GLY A 1 80 ? -2.724 -6.844 -18.779 1.00 95.69 80 GLY A C 1
ATOM 637 O O . GLY A 1 80 ? -2.359 -8.020 -18.822 1.00 95.69 80 GLY A O 1
ATOM 638 N N . TYR A 1 81 ? -2.519 -6.082 -17.700 1.00 96.62 81 TYR A N 1
ATOM 639 C CA . TYR A 1 81 ? -1.991 -6.623 -16.447 1.00 96.62 81 TYR A CA 1
ATOM 640 C C . TYR A 1 81 ? -3.095 -7.270 -15.608 1.00 96.62 81 TYR A C 1
ATOM 642 O O . TYR A 1 81 ? -4.256 -6.857 -15.620 1.00 96.62 81 TYR A O 1
ATOM 650 N N . ILE A 1 82 ? -2.719 -8.292 -14.836 1.00 95.00 82 ILE A N 1
ATOM 651 C CA . ILE A 1 82 ? -3.616 -8.911 -13.860 1.00 95.00 82 ILE A CA 1
ATOM 652 C C . ILE A 1 82 ? -3.540 -8.098 -12.570 1.00 95.00 82 ILE A C 1
ATOM 654 O O . ILE A 1 82 ? -2.586 -8.215 -11.802 1.00 95.00 82 ILE A O 1
ATOM 658 N N . ILE A 1 83 ? -4.564 -7.283 -12.332 1.00 93.50 83 ILE A N 1
ATOM 659 C CA . ILE A 1 83 ? -4.725 -6.547 -11.079 1.00 93.50 83 ILE A CA 1
ATOM 660 C C . ILE A 1 83 ? -5.361 -7.491 -10.040 1.00 93.50 83 ILE A C 1
ATOM 662 O O . ILE A 1 83 ? -6.373 -8.133 -10.345 1.00 93.50 83 ILE A O 1
ATOM 666 N N . PRO A 1 84 ? -4.788 -7.619 -8.825 1.00 93.44 84 PRO A N 1
ATOM 667 C CA . PRO A 1 84 ? -5.352 -8.459 -7.774 1.00 93.44 84 PRO A CA 1
ATOM 668 C C . PRO A 1 84 ? -6.800 -8.075 -7.441 1.00 93.44 84 PRO A C 1
ATOM 670 O O . PRO A 1 84 ? -7.140 -6.892 -7.464 1.00 93.44 84 PRO A O 1
ATOM 673 N N . PRO A 1 85 ? -7.663 -9.042 -7.085 1.00 91.25 85 PRO A N 1
ATOM 674 C CA . PRO A 1 85 ? -9.046 -8.744 -6.748 1.00 91.25 85 PRO A CA 1
ATOM 675 C C . PRO A 1 85 ? -9.134 -7.835 -5.517 1.00 91.25 85 PRO A C 1
ATOM 677 O O . PRO A 1 85 ? -8.446 -8.050 -4.519 1.00 91.25 85 PRO A O 1
ATOM 680 N N . SER A 1 86 ? -10.034 -6.850 -5.566 1.00 87.12 86 SER A N 1
ATOM 681 C CA . SER A 1 86 ? -10.337 -6.001 -4.410 1.00 87.12 86 SER A CA 1
ATOM 682 C C . SER A 1 86 ? -10.719 -6.822 -3.173 1.00 87.12 86 SER A C 1
ATOM 684 O O . SER A 1 86 ? -11.487 -7.787 -3.246 1.00 87.12 86 SER A O 1
ATOM 686 N N . THR A 1 87 ? -10.242 -6.367 -2.014 1.00 74.00 87 THR A N 1
ATOM 687 C CA . THR A 1 87 ? -10.454 -6.980 -0.691 1.00 74.00 87 THR A CA 1
ATOM 688 C C . THR A 1 87 ? -11.926 -7.035 -0.257 1.00 74.00 87 THR A C 1
ATOM 690 O O . THR A 1 87 ? -12.266 -7.758 0.673 1.00 74.00 87 THR A O 1
ATOM 693 N N . THR A 1 88 ? -12.819 -6.304 -0.931 1.00 64.88 88 THR A N 1
ATOM 694 C CA . THR A 1 88 ? -14.264 -6.221 -0.642 1.00 64.88 88 THR A CA 1
ATOM 695 C C . THR A 1 88 ? -15.100 -7.393 -1.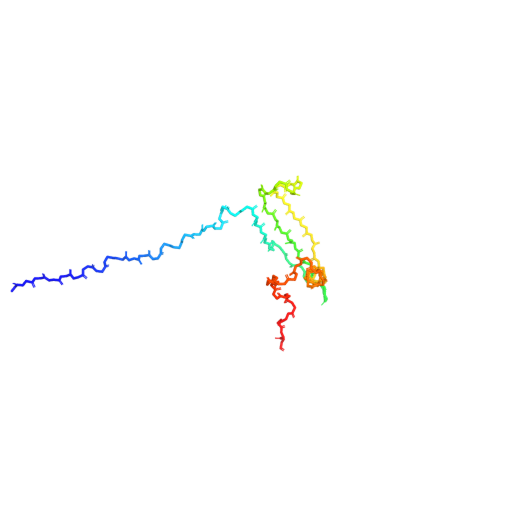149 1.00 64.88 88 THR A C 1
ATOM 697 O O . THR A 1 88 ? -16.264 -7.510 -0.768 1.00 64.88 88 THR A O 1
ATOM 700 N N . LYS A 1 89 ? -14.568 -8.264 -2.014 1.00 55.00 89 LYS A N 1
ATOM 701 C CA . LYS A 1 89 ? -15.379 -9.297 -2.687 1.00 55.00 89 LYS A CA 1
ATOM 702 C C . LYS A 1 89 ? -15.600 -10.583 -1.877 1.00 55.00 89 LYS A C 1
ATOM 704 O O . LYS A 1 89 ? -15.961 -11.599 -2.465 1.00 55.00 89 LYS A O 1
ATOM 709 N N . THR A 1 90 ? -15.472 -10.560 -0.551 1.00 38.84 90 THR A N 1
ATOM 710 C CA . THR A 1 90 ? -15.973 -11.664 0.282 1.00 38.84 90 THR A CA 1
ATOM 711 C C . THR A 1 90 ? -17.433 -11.388 0.629 1.00 38.84 90 THR A C 1
ATOM 713 O O . THR A 1 90 ? -17.742 -10.661 1.571 1.00 38.84 90 THR A O 1
ATOM 716 N N . ARG A 1 91 ? -18.336 -11.931 -0.197 1.00 43.09 91 ARG A N 1
ATOM 717 C CA . ARG A 1 91 ? -19.768 -12.028 0.112 1.00 43.09 91 ARG A CA 1
ATOM 718 C C . ARG A 1 91 ? -19.940 -12.840 1.404 1.00 43.09 91 ARG A C 1
ATOM 720 O O . ARG A 1 91 ? -19.376 -13.929 1.494 1.00 43.09 91 ARG A O 1
ATOM 727 N N . PHE A 1 92 ? -20.700 -12.310 2.363 1.00 43.94 92 PHE A N 1
ATOM 728 C CA . PHE A 1 92 ? -21.424 -13.154 3.318 1.00 43.94 92 PHE A CA 1
ATOM 729 C C . PHE A 1 92 ? -22.458 -14.002 2.568 1.00 43.94 92 PHE A C 1
ATOM 731 O O . PHE A 1 92 ? -22.985 -13.501 1.542 1.00 43.94 92 PHE A O 1
#